Protein AF-A0A2D0PJ40-F1 (afdb_monomer_lite)

Foldseek 3Di:
DDDPPDPVVVVVVVVVVPDPPPPDPPPPPPPPPPDDDPPPPPPPPPVPPPCPPDDDPDDPDDPCVPDPVNVVVVVVVVVCVVVVVPPPPPPPVVVVVVVVVVVVVVVVVVVVDDDDPVRVVVVVVVVVVVVVVVVVVVVVVVVVPPDPVVVVVVVVVVVVVVVVVVVVVVVVVVPD

Organism: Ictalurus punctatus (NCBI:txid7998)

InterPro domains:
  IPR009533 FAM107 [PF06625] (52-158)
  IPR009533 FAM107 [PTHR16768] (28-167)

Sequence (176 aa):
MCLRVTSSLLKKSMLLYFVPQMVSPRNVERNDIAENSRSETVAQEQIMENHDHLIRPKKPSNPVLESPRHRVLHRELRVSHRWGLLPAEKCELQRVMEQRRLEQQREREQAQRPLSDLDQQLSRRRQRLLAYELEEQKRQEDRQNVPEFVRVKDNLRRVCVSENESRSFGLRLQSS

Radius of gyration: 45.71 Å; chains: 1; bounding box: 120×57×92 Å

Secondary structure (DSSP, 8-state):
------HHHHHHHHHHT-------------------SSSSSSSSTTSGGG-TTS-PPPPPP-HHHH-HHHHHHHHHHHHHHHTT-S-----HHHHHHHHHHHHHHHHHHHHHSPPPHHHHHHHHHHHHHHHHHHHHHHHHHHHHHS-HHHHHHHHHHHHHHHHHHHHHHHHHHS--

Structure (mmCIF, N/CA/C/O backbone):
data_AF-A0A2D0PJ40-F1
#
_entry.id   AF-A0A2D0PJ40-F1
#
loop_
_atom_site.group_PDB
_atom_site.id
_atom_site.type_symbol
_atom_site.label_atom_id
_atom_site.label_alt_id
_atom_site.label_comp_id
_atom_site.label_asym_id
_atom_site.label_entity_id
_atom_site.label_seq_id
_atom_site.pdbx_PDB_ins_code
_atom_site.Cartn_x
_atom_site.Cartn_y
_atom_site.Cartn_z
_atom_site.occupancy
_atom_site.B_iso_or_equiv
_atom_site.auth_seq_id
_atom_site.auth_comp_id
_atom_site.auth_asym_id
_atom_site.auth_atom_id
_atom_site.pdbx_PDB_model_num
ATOM 1 N N . MET A 1 1 ? -9.492 -26.745 27.883 1.00 40.66 1 MET A N 1
ATOM 2 C CA . MET A 1 1 ? -8.368 -27.084 26.984 1.00 40.66 1 MET A CA 1
ATOM 3 C C . MET A 1 1 ? -8.745 -26.633 25.578 1.00 40.66 1 MET A C 1
ATOM 5 O O . MET A 1 1 ? -9.398 -27.386 24.878 1.00 40.66 1 MET A O 1
ATOM 9 N N . CYS A 1 2 ? -8.430 -25.392 25.195 1.00 42.72 2 CYS A N 1
ATOM 10 C CA . CYS A 1 2 ? -8.711 -24.885 23.846 1.00 42.72 2 CYS A CA 1
ATOM 11 C C . CYS A 1 2 ? -7.449 -24.238 23.275 1.00 42.72 2 CYS A C 1
ATOM 13 O O . CYS A 1 2 ? -6.794 -23.420 23.922 1.00 42.72 2 CYS A O 1
ATOM 15 N N . LEU A 1 3 ? -7.100 -24.700 22.079 1.00 44.91 3 LEU A N 1
ATOM 16 C CA . LEU A 1 3 ? -5.839 -24.517 21.377 1.00 44.91 3 LEU A CA 1
ATOM 17 C C . LEU A 1 3 ? -5.603 -23.041 21.027 1.00 44.91 3 LEU A C 1
ATOM 19 O O . LEU A 1 3 ? -6.241 -22.486 20.136 1.00 44.91 3 LEU A O 1
ATOM 23 N N . ARG A 1 4 ? -4.632 -22.410 21.694 1.00 47.56 4 ARG A N 1
ATOM 24 C CA . ARG A 1 4 ? -4.021 -21.156 21.234 1.00 47.56 4 ARG A CA 1
ATOM 25 C C . ARG A 1 4 ? -3.089 -21.484 20.071 1.00 47.56 4 ARG A C 1
ATOM 27 O O . ARG A 1 4 ? -1.884 -21.623 20.257 1.00 47.56 4 ARG A O 1
ATOM 34 N N . VAL A 1 5 ? -3.655 -21.664 18.879 1.00 49.81 5 VAL A N 1
ATOM 35 C CA . VAL A 1 5 ? -2.859 -21.793 17.655 1.00 49.81 5 VAL A CA 1
ATOM 36 C C . VAL A 1 5 ? -2.168 -20.455 17.427 1.00 49.81 5 VAL A C 1
ATOM 38 O O . VAL A 1 5 ? -2.787 -19.403 17.273 1.00 49.81 5 VAL A O 1
ATOM 41 N N . THR A 1 6 ? -0.851 -20.497 17.524 1.00 51.59 6 THR A N 1
ATOM 42 C CA . THR A 1 6 ? 0.035 -19.349 17.517 1.00 51.59 6 THR A CA 1
ATOM 43 C C . THR A 1 6 ? -0.007 -18.672 16.147 1.00 51.59 6 THR A C 1
ATOM 45 O O . THR A 1 6 ? 0.488 -19.188 15.147 1.00 51.59 6 THR A O 1
ATOM 48 N N . SER A 1 7 ? -0.559 -17.456 16.098 1.00 53.34 7 SER A N 1
ATOM 49 C CA . SER A 1 7 ? -0.548 -16.584 14.910 1.00 53.34 7 SER A CA 1
ATOM 50 C C . SER A 1 7 ? 0.869 -16.260 14.402 1.00 53.34 7 SER A C 1
ATOM 52 O O . SER A 1 7 ? 1.041 -15.746 13.297 1.00 53.34 7 SER A O 1
ATOM 54 N N . SER A 1 8 ? 1.901 -16.592 15.183 1.00 52.75 8 SER A N 1
ATOM 55 C CA . SER A 1 8 ? 3.309 -16.499 14.804 1.00 52.75 8 SER A CA 1
ATOM 56 C C . SER A 1 8 ? 3.770 -17.603 13.842 1.00 52.75 8 SER A C 1
ATOM 58 O O . SER A 1 8 ? 4.712 -17.363 13.086 1.00 52.75 8 SER A O 1
ATOM 60 N N . LEU A 1 9 ? 3.114 -18.773 13.800 1.00 53.16 9 LEU A N 1
ATOM 61 C CA . LEU A 1 9 ? 3.473 -19.860 12.876 1.00 53.16 9 LEU A CA 1
ATOM 62 C C . LEU A 1 9 ? 3.028 -19.570 11.435 1.00 53.16 9 LEU A C 1
ATOM 64 O O . LEU A 1 9 ? 3.791 -19.822 10.505 1.00 53.16 9 LEU A O 1
ATOM 68 N N . LEU A 1 10 ? 1.858 -18.948 11.234 1.00 55.03 10 LEU A N 1
ATOM 69 C CA . LEU A 1 10 ? 1.402 -18.563 9.889 1.00 55.03 10 LEU A CA 1
ATOM 70 C C . LEU A 1 10 ? 2.250 -17.432 9.284 1.00 55.03 10 LEU A C 1
ATOM 72 O O . LEU A 1 10 ? 2.518 -17.433 8.085 1.00 55.03 10 LEU A O 1
ATOM 76 N N . LYS A 1 11 ? 2.738 -16.501 10.114 1.00 52.97 11 LYS A N 1
ATOM 77 C CA . LYS A 1 11 ? 3.624 -15.415 9.660 1.00 52.97 11 LYS A CA 1
ATOM 78 C C . LYS A 1 11 ? 5.026 -15.918 9.297 1.00 52.97 11 LYS A C 1
ATOM 80 O O . LYS A 1 11 ? 5.607 -15.432 8.332 1.00 52.97 11 LYS A O 1
ATOM 85 N N . LYS A 1 12 ? 5.547 -16.921 10.020 1.00 53.75 12 LYS A N 1
ATOM 86 C CA . LYS A 1 12 ? 6.802 -17.609 9.660 1.00 53.75 12 LYS A CA 1
ATOM 87 C C . LYS A 1 12 ? 6.656 -18.444 8.386 1.00 53.75 12 LYS A C 1
ATOM 89 O O . LYS A 1 12 ? 7.557 -18.419 7.562 1.00 53.75 12 LYS A O 1
ATOM 94 N N . SER A 1 13 ? 5.517 -19.117 8.203 1.00 49.12 13 SER A N 1
ATOM 95 C CA . SER A 1 13 ? 5.199 -19.867 6.980 1.00 49.12 13 SER A CA 1
ATOM 96 C C . SER A 1 13 ? 5.232 -18.961 5.745 1.00 49.12 13 SER A C 1
ATOM 98 O O . SER A 1 13 ? 5.926 -19.264 4.783 1.00 49.12 13 SER A O 1
ATOM 100 N N . MET A 1 14 ? 4.593 -17.787 5.796 1.00 52.34 14 MET A N 1
ATOM 101 C CA . MET A 1 14 ? 4.516 -16.898 4.632 1.00 52.34 14 MET A CA 1
ATOM 102 C C . MET A 1 14 ? 5.858 -16.237 4.252 1.00 52.34 14 MET A C 1
ATOM 104 O O . MET A 1 14 ? 6.106 -15.992 3.075 1.00 52.34 14 MET A O 1
ATOM 108 N N . LEU A 1 15 ? 6.751 -15.996 5.220 1.00 54.03 15 LEU A N 1
ATOM 109 C CA . LEU A 1 15 ? 8.105 -15.480 4.960 1.00 54.03 15 LEU A CA 1
ATOM 110 C C . LEU A 1 15 ? 9.042 -16.516 4.313 1.00 54.03 15 LEU A C 1
ATOM 112 O O . LEU A 1 15 ? 10.029 -16.126 3.696 1.00 54.03 15 LEU A O 1
ATOM 116 N N . LEU A 1 16 ? 8.742 -17.817 4.411 1.00 54.78 16 LEU A N 1
ATOM 117 C CA . LEU A 1 16 ? 9.553 -18.874 3.792 1.00 54.78 16 LEU A CA 1
ATOM 118 C C . LEU A 1 16 ? 9.238 -19.100 2.305 1.00 54.78 16 LEU A C 1
ATOM 120 O O . LEU A 1 16 ? 10.033 -19.732 1.615 1.00 54.78 16 LEU A O 1
ATOM 124 N N . TYR A 1 17 ? 8.135 -18.550 1.785 1.00 52.75 17 TYR A N 1
ATOM 125 C CA . TYR A 1 17 ? 7.777 -18.667 0.363 1.00 52.75 17 TYR A CA 1
ATOM 126 C C . TYR A 1 17 ? 8.282 -17.508 -0.505 1.00 52.75 17 TYR A C 1
ATOM 128 O O . TYR A 1 17 ? 8.084 -17.523 -1.717 1.00 52.75 17 TYR A O 1
ATOM 136 N N . PHE A 1 18 ? 8.958 -16.516 0.083 1.00 48.69 18 PHE A N 1
ATOM 137 C CA . PHE A 1 18 ? 9.500 -15.368 -0.645 1.00 48.69 18 PHE A CA 1
ATOM 138 C C . PHE A 1 18 ? 11.019 -15.267 -0.476 1.00 48.69 18 PHE A C 1
ATOM 140 O O . PHE A 1 18 ? 11.560 -14.258 -0.035 1.00 48.69 18 PHE A O 1
ATOM 147 N N . VAL A 1 19 ? 11.724 -16.339 -0.831 1.00 47.88 19 VAL A N 1
ATOM 148 C CA . VAL A 1 19 ? 13.153 -16.267 -1.147 1.00 47.88 19 VAL A CA 1
ATOM 149 C C . VAL A 1 19 ? 13.249 -16.232 -2.672 1.00 47.88 19 VAL A C 1
ATOM 151 O O . VAL A 1 19 ? 13.062 -17.270 -3.309 1.00 47.88 19 VAL A O 1
ATOM 154 N N . PRO A 1 20 ? 13.495 -15.066 -3.299 1.00 53.62 20 PRO A N 1
ATOM 155 C CA . PRO A 1 20 ? 13.794 -15.031 -4.716 1.00 53.62 20 PRO A CA 1
ATOM 156 C C . PRO A 1 20 ? 15.113 -15.770 -4.908 1.00 53.62 20 PRO A C 1
ATOM 158 O O . PRO A 1 20 ? 16.162 -15.336 -4.431 1.00 53.62 20 PRO A O 1
ATOM 161 N N . GLN A 1 21 ? 15.045 -16.909 -5.587 1.00 44.91 21 GLN A N 1
ATOM 162 C CA . GLN A 1 21 ? 16.207 -17.627 -6.072 1.00 44.91 21 GLN A CA 1
ATOM 163 C C . GLN A 1 21 ? 16.989 -16.654 -6.962 1.00 44.91 21 GLN A C 1
ATOM 165 O O . GLN A 1 21 ? 16.563 -16.315 -8.066 1.00 44.91 21 GLN A O 1
ATOM 170 N N . MET A 1 22 ? 18.089 -16.119 -6.429 1.00 43.16 22 MET A N 1
ATOM 171 C CA . MET A 1 22 ? 19.017 -15.272 -7.165 1.00 43.16 22 MET A CA 1
ATOM 172 C C . MET A 1 22 ? 19.634 -16.139 -8.257 1.00 43.16 22 MET A C 1
ATOM 174 O O . MET A 1 22 ? 20.603 -16.862 -8.030 1.00 43.16 22 MET A O 1
ATOM 178 N N . VAL A 1 23 ? 19.039 -16.100 -9.447 1.00 45.03 23 VAL A N 1
ATOM 179 C CA . VAL A 1 23 ? 19.710 -16.543 -10.661 1.00 45.03 23 VAL A CA 1
ATOM 180 C C . VAL A 1 23 ? 20.909 -15.620 -10.809 1.00 45.03 23 VAL A C 1
ATOM 182 O O . VAL A 1 23 ? 20.769 -14.437 -11.119 1.00 45.03 23 VAL A O 1
ATOM 185 N N . SER A 1 24 ? 22.075 -16.169 -10.473 1.00 37.53 24 SER A N 1
ATOM 186 C CA . SER A 1 24 ? 23.371 -15.522 -10.614 1.00 37.53 24 SER A CA 1
ATOM 187 C C . SER A 1 24 ? 23.449 -14.867 -11.996 1.00 37.53 24 SER A C 1
ATOM 189 O O . SER A 1 24 ? 23.158 -15.548 -12.990 1.00 37.53 24 SER A O 1
ATOM 191 N N . PRO A 1 25 ? 23.792 -13.571 -12.104 1.00 46.00 25 PRO A N 1
ATOM 192 C CA . PRO A 1 25 ? 24.033 -12.981 -13.403 1.00 46.00 25 PRO A CA 1
ATOM 193 C C . PRO A 1 25 ? 25.239 -13.714 -13.984 1.00 46.00 25 PRO A C 1
ATOM 195 O O . PRO A 1 25 ? 26.372 -13.514 -13.552 1.00 46.00 25 PRO A O 1
ATOM 198 N N . ARG A 1 26 ? 25.001 -14.604 -14.956 1.00 39.09 26 ARG A N 1
ATOM 199 C CA . ARG A 1 26 ? 26.067 -15.026 -15.861 1.00 39.09 26 ARG A CA 1
ATOM 200 C C . ARG A 1 26 ? 26.632 -13.733 -16.423 1.00 39.09 26 ARG A C 1
ATOM 202 O O . ARG A 1 26 ? 25.903 -12.989 -17.079 1.00 39.09 26 ARG A O 1
ATOM 209 N N . ASN A 1 27 ? 27.886 -13.448 -16.082 1.00 35.38 27 ASN A N 1
ATOM 210 C CA . ASN A 1 27 ? 28.653 -12.377 -16.686 1.00 35.38 27 ASN A CA 1
ATOM 211 C C . ASN A 1 27 ? 28.471 -12.504 -18.197 1.00 35.38 27 ASN A C 1
ATOM 213 O O . ASN A 1 27 ? 28.948 -13.457 -18.809 1.00 35.38 27 ASN A O 1
ATOM 217 N N . VAL A 1 28 ? 27.726 -11.577 -18.793 1.00 42.31 28 VAL A N 1
ATOM 218 C CA . VAL A 1 28 ? 27.827 -11.345 -20.225 1.00 42.31 28 VAL A CA 1
ATOM 219 C C . VAL A 1 28 ? 29.140 -10.596 -20.363 1.00 42.31 28 VAL A C 1
ATOM 221 O O . VAL A 1 28 ? 29.171 -9.365 -20.327 1.00 42.31 28 VAL A O 1
ATOM 224 N N . GLU A 1 29 ? 30.239 -11.353 -20.397 1.00 33.56 29 GLU A N 1
ATOM 225 C CA . GLU A 1 29 ? 31.505 -10.844 -20.899 1.00 33.56 29 GLU A CA 1
ATOM 226 C C . GLU A 1 29 ? 31.197 -10.205 -22.247 1.00 33.56 29 GLU A C 1
ATOM 228 O O . GLU A 1 29 ? 30.747 -10.846 -23.202 1.00 33.56 29 GLU A O 1
ATOM 233 N N . ARG A 1 30 ? 31.353 -8.882 -22.284 1.00 45.06 30 ARG A N 1
ATOM 234 C CA . ARG A 1 30 ? 31.405 -8.141 -23.529 1.00 45.06 30 ARG A CA 1
ATOM 235 C C . ARG A 1 30 ? 32.660 -8.624 -24.232 1.00 45.06 30 ARG A C 1
ATOM 237 O O . ARG A 1 30 ? 33.751 -8.133 -23.971 1.00 45.06 30 ARG A O 1
ATOM 244 N N . ASN A 1 31 ? 32.486 -9.605 -25.102 1.00 36.72 31 ASN A N 1
ATOM 245 C CA . ASN A 1 31 ? 33.511 -10.018 -26.037 1.00 36.72 31 ASN A CA 1
ATOM 246 C C . ASN A 1 31 ? 33.638 -8.931 -27.107 1.00 36.72 31 ASN A C 1
ATOM 248 O O . ASN A 1 31 ? 33.114 -9.045 -28.215 1.00 36.72 31 ASN A O 1
ATOM 252 N N . ASP A 1 32 ? 34.338 -7.855 -26.757 1.00 41.78 32 ASP A N 1
ATOM 253 C CA . ASP A 1 32 ? 35.051 -7.043 -27.730 1.00 41.78 32 ASP A CA 1
ATOM 254 C C . ASP A 1 32 ? 36.253 -7.872 -28.203 1.00 41.78 32 ASP A C 1
ATOM 256 O O . ASP A 1 32 ? 37.387 -7.664 -27.783 1.00 41.78 32 ASP A O 1
ATOM 260 N N . ILE A 1 33 ? 36.002 -8.856 -29.076 1.00 44.06 33 ILE A N 1
ATOM 261 C CA . ILE A 1 33 ? 37.071 -9.498 -29.849 1.00 44.06 33 ILE A CA 1
ATOM 262 C C . ILE A 1 33 ? 37.435 -8.510 -30.956 1.00 44.06 33 ILE A C 1
ATOM 264 O O . ILE A 1 33 ? 36.978 -8.587 -32.098 1.00 44.06 33 ILE A O 1
ATOM 268 N N . ALA A 1 34 ? 38.214 -7.511 -30.558 1.00 44.72 34 ALA A N 1
ATOM 269 C CA . ALA A 1 34 ? 39.137 -6.848 -31.446 1.00 44.72 34 ALA A CA 1
ATOM 270 C C . ALA A 1 34 ? 40.239 -7.857 -31.800 1.00 44.72 34 ALA A C 1
ATOM 272 O O . ALA A 1 34 ? 40.861 -8.452 -30.929 1.00 44.72 34 ALA A O 1
ATOM 273 N N . GLU A 1 35 ? 40.416 -8.055 -33.102 1.00 50.47 35 GLU A N 1
ATOM 274 C CA . GLU A 1 35 ? 41.723 -8.216 -33.735 1.00 50.47 35 GLU A CA 1
ATOM 275 C C . GLU A 1 35 ? 42.723 -9.159 -33.043 1.00 50.47 35 GLU A C 1
ATOM 277 O O . GLU A 1 35 ? 43.661 -8.728 -32.385 1.00 50.47 35 GLU A O 1
ATOM 282 N N . ASN A 1 36 ? 42.612 -10.461 -33.311 1.00 43.06 36 ASN A N 1
ATOM 283 C CA . ASN A 1 36 ? 43.778 -11.341 -33.251 1.00 43.06 36 ASN A CA 1
ATOM 284 C C . ASN A 1 36 ? 43.747 -12.337 -34.414 1.00 43.06 36 ASN A C 1
ATOM 286 O O . ASN A 1 36 ? 43.255 -13.455 -34.308 1.00 43.06 36 ASN A O 1
ATOM 290 N N . SER A 1 37 ? 44.216 -11.904 -35.582 1.00 43.50 37 SER A N 1
ATOM 291 C CA . SER A 1 37 ? 44.517 -12.817 -36.700 1.00 43.50 37 SER A CA 1
ATOM 292 C C . SER A 1 37 ? 45.790 -12.424 -37.449 1.00 43.50 37 SER A C 1
ATOM 294 O O . SER A 1 37 ? 46.003 -12.861 -38.573 1.00 43.50 37 SER A O 1
ATOM 296 N N . ARG A 1 38 ? 46.648 -11.592 -36.841 1.00 46.81 38 ARG A N 1
ATOM 297 C CA . ARG A 1 38 ? 47.927 -11.178 -37.439 1.00 46.81 38 ARG A CA 1
ATOM 298 C C . ARG A 1 38 ? 49.165 -11.509 -36.605 1.00 46.81 38 ARG A C 1
ATOM 300 O O . ARG A 1 38 ? 50.263 -11.248 -37.074 1.00 46.81 38 ARG A O 1
ATOM 307 N N . SER A 1 39 ? 48.998 -12.122 -35.432 1.00 41.91 39 SER A N 1
ATOM 308 C CA . SER A 1 39 ? 50.118 -12.456 -34.536 1.00 41.91 39 SER A CA 1
ATOM 309 C C . SER A 1 39 ? 50.403 -13.961 -34.426 1.00 41.91 39 SER A C 1
ATOM 311 O O . SER A 1 39 ? 51.406 -14.343 -33.838 1.00 41.91 39 SER A O 1
ATOM 313 N N . GLU A 1 40 ? 49.578 -14.832 -35.019 1.00 40.19 40 GLU A N 1
ATOM 314 C CA . GLU A 1 40 ? 49.788 -16.296 -35.003 1.00 40.19 40 GLU A CA 1
ATOM 315 C C . GLU A 1 40 ? 50.639 -16.824 -36.172 1.00 40.19 40 GLU A C 1
ATOM 317 O O . GLU A 1 40 ? 50.904 -18.020 -36.247 1.00 40.19 40 GLU A O 1
ATOM 322 N N . THR A 1 41 ? 51.104 -15.964 -37.083 1.00 45.72 41 THR A N 1
ATOM 323 C CA . THR A 1 41 ? 51.860 -16.405 -38.269 1.00 45.72 41 THR A CA 1
ATOM 324 C C . THR A 1 41 ? 53.346 -16.647 -38.013 1.00 45.72 41 THR A C 1
ATOM 326 O O . THR A 1 41 ? 54.004 -17.197 -38.881 1.00 45.72 41 THR A O 1
ATOM 329 N N . VAL A 1 42 ? 53.891 -16.276 -36.848 1.00 44.09 42 VAL A N 1
ATOM 330 C CA . VAL A 1 42 ? 55.343 -16.399 -36.579 1.00 44.09 42 VAL A CA 1
ATOM 331 C C . VAL A 1 42 ? 55.694 -17.666 -35.784 1.00 44.09 42 VAL A C 1
ATOM 333 O O . VAL A 1 42 ? 56.813 -18.155 -35.858 1.00 44.09 42 VAL A O 1
ATOM 336 N N . ALA A 1 43 ? 54.741 -18.258 -35.057 1.00 42.31 43 ALA A N 1
ATOM 337 C CA . ALA A 1 43 ? 55.000 -19.441 -34.223 1.00 42.31 43 ALA A CA 1
ATOM 338 C C . ALA A 1 43 ? 54.695 -20.786 -34.916 1.00 42.31 43 ALA A C 1
ATOM 340 O O . ALA A 1 43 ? 54.958 -21.843 -34.349 1.00 42.31 43 ALA A O 1
ATOM 341 N N . GLN A 1 44 ? 54.135 -20.769 -36.130 1.00 43.94 44 GLN A N 1
ATOM 342 C CA . GLN A 1 44 ? 53.726 -21.980 -36.859 1.00 43.94 44 GLN A CA 1
ATOM 343 C C . GLN A 1 44 ? 54.747 -22.469 -37.899 1.00 43.94 44 GLN A C 1
ATOM 345 O O . GLN A 1 44 ? 54.525 -23.509 -38.517 1.00 43.94 44 GLN A O 1
ATOM 350 N N . GLU A 1 45 ? 55.873 -21.777 -38.083 1.00 48.78 45 GLU A N 1
ATOM 351 C CA . GLU A 1 45 ? 56.844 -22.128 -39.132 1.00 48.78 45 GLU A CA 1
ATOM 352 C C . GLU A 1 45 ? 57.768 -23.304 -38.762 1.00 48.78 45 GLU A C 1
ATOM 354 O O . GLU A 1 45 ? 58.371 -23.899 -39.646 1.00 48.78 45 GLU A O 1
ATOM 359 N N . GLN A 1 46 ? 57.825 -23.734 -37.495 1.00 46.75 46 GLN A N 1
ATOM 360 C CA . GLN A 1 46 ? 58.724 -24.822 -37.066 1.00 46.75 46 GLN A CA 1
ATOM 361 C C . GLN A 1 46 ? 58.088 -26.227 -37.029 1.00 46.75 46 GLN A C 1
ATOM 363 O O . GLN A 1 46 ? 58.760 -27.191 -36.680 1.00 46.75 46 GLN A O 1
ATOM 368 N N . ILE A 1 47 ? 56.812 -26.382 -37.409 1.00 50.81 47 ILE A N 1
ATOM 369 C CA . ILE A 1 47 ? 56.114 -27.694 -37.453 1.00 50.81 47 ILE A CA 1
ATOM 370 C C . ILE A 1 47 ? 55.732 -28.079 -38.901 1.00 50.81 47 ILE A C 1
ATOM 372 O O . ILE A 1 47 ? 55.040 -29.064 -39.148 1.00 50.81 47 ILE A O 1
ATOM 376 N N . MET A 1 48 ? 56.176 -27.315 -39.904 1.00 49.69 48 MET A N 1
ATOM 377 C CA . MET A 1 48 ? 55.702 -27.472 -41.283 1.00 49.69 48 MET A CA 1
ATOM 378 C C . MET A 1 48 ? 56.513 -28.408 -42.188 1.00 49.69 48 MET A C 1
ATOM 380 O O . MET A 1 48 ? 56.034 -28.692 -43.278 1.00 49.69 48 MET A O 1
ATOM 384 N N . GLU A 1 49 ? 57.650 -28.964 -41.762 1.00 53.34 49 GLU A N 1
ATOM 385 C CA . GLU A 1 49 ? 58.443 -29.861 -42.631 1.00 53.34 49 GLU A CA 1
ATOM 386 C C . GLU A 1 49 ? 57.948 -31.324 -42.672 1.00 53.34 49 GLU A C 1
ATOM 388 O O . GLU A 1 49 ? 58.485 -32.134 -43.417 1.00 53.34 49 GLU A O 1
ATOM 393 N N . ASN A 1 50 ? 56.901 -31.693 -41.919 1.00 53.53 50 ASN A N 1
ATOM 394 C CA . ASN A 1 50 ? 56.359 -33.067 -41.892 1.00 53.53 50 ASN A CA 1
ATOM 395 C C . ASN A 1 50 ? 54.843 -33.151 -42.167 1.00 53.53 50 ASN A C 1
ATOM 397 O O . ASN A 1 50 ? 54.152 -34.040 -41.668 1.00 53.53 50 ASN A O 1
ATOM 401 N N . HIS A 1 51 ? 54.290 -32.230 -42.962 1.00 58.25 51 HIS A N 1
ATOM 402 C CA . HIS A 1 51 ? 52.860 -32.232 -43.314 1.00 58.25 51 HIS A CA 1
ATOM 403 C C . HIS A 1 51 ? 52.576 -31.982 -44.808 1.00 58.25 51 HIS A C 1
ATOM 405 O O . HIS A 1 51 ? 51.481 -31.545 -45.164 1.00 58.25 51 HIS A O 1
ATOM 411 N N . ASP A 1 52 ? 53.508 -32.330 -45.698 1.00 60.88 52 ASP A N 1
ATOM 412 C CA . ASP A 1 52 ? 53.375 -32.103 -47.149 1.00 60.88 52 ASP A CA 1
ATOM 413 C C . ASP A 1 52 ? 52.427 -33.076 -47.882 1.00 60.88 52 ASP A C 1
ATOM 415 O O . ASP A 1 52 ? 52.194 -32.943 -49.084 1.00 60.88 52 ASP A O 1
ATOM 419 N N . HIS A 1 53 ? 51.806 -34.028 -47.175 1.00 66.44 53 HIS A N 1
ATOM 420 C CA . HIS A 1 53 ? 50.864 -34.999 -47.761 1.00 66.44 53 HIS A CA 1
ATOM 421 C C . HIS A 1 53 ? 49.456 -34.989 -47.141 1.00 66.44 53 HIS A C 1
ATOM 423 O O . HIS A 1 53 ? 48.618 -35.813 -47.503 1.00 66.44 53 HIS A O 1
ATOM 429 N N . LEU A 1 54 ? 49.155 -34.065 -46.222 1.00 76.06 54 LEU A N 1
ATOM 430 C CA . LEU A 1 54 ? 47.840 -33.986 -45.578 1.00 76.06 54 LEU A CA 1
ATOM 431 C C . LEU A 1 54 ? 47.012 -32.846 -46.175 1.00 76.06 54 LEU A C 1
ATOM 433 O O . LEU A 1 54 ? 47.381 -31.673 -46.093 1.00 76.06 54 LEU A O 1
ATOM 437 N N . ILE A 1 55 ? 45.852 -33.187 -46.747 1.00 79.19 55 ILE A N 1
ATOM 438 C CA . ILE A 1 55 ? 44.858 -32.203 -47.190 1.00 79.19 55 ILE A CA 1
ATOM 439 C C . ILE A 1 55 ? 44.349 -31.467 -45.947 1.00 79.19 55 ILE A C 1
ATOM 441 O O . ILE A 1 55 ? 43.500 -31.967 -45.210 1.00 79.19 55 ILE A O 1
ATOM 445 N N . ARG A 1 56 ? 44.873 -30.262 -45.701 1.00 78.31 56 ARG A N 1
ATOM 446 C CA . ARG A 1 56 ? 44.355 -29.384 -44.650 1.00 78.31 56 ARG A CA 1
ATOM 447 C C . ARG A 1 56 ? 42.953 -28.915 -45.052 1.00 78.31 56 ARG A C 1
ATOM 449 O O . ARG A 1 56 ? 42.810 -28.331 -46.131 1.00 78.31 56 ARG A O 1
ATOM 456 N N . PRO A 1 57 ? 41.917 -29.132 -44.220 1.00 80.31 57 PRO A N 1
ATOM 457 C CA . PRO A 1 57 ? 40.591 -28.614 -44.513 1.00 80.31 57 PRO A CA 1
ATOM 458 C C . PRO A 1 57 ? 40.663 -27.084 -44.583 1.00 80.31 57 PRO A C 1
ATOM 460 O O . PRO A 1 57 ? 40.998 -26.411 -43.607 1.00 80.31 57 PRO A O 1
ATOM 463 N N . LYS A 1 58 ? 40.381 -26.527 -45.765 1.00 77.38 58 LYS A N 1
ATOM 464 C CA . LYS A 1 58 ? 40.296 -25.077 -45.959 1.00 77.38 58 LYS A CA 1
ATOM 465 C C . LYS A 1 58 ? 39.055 -24.579 -45.231 1.00 77.38 58 LYS A C 1
ATOM 467 O O . LYS A 1 58 ? 37.959 -25.087 -45.463 1.00 77.38 58 LYS A O 1
ATOM 472 N N . 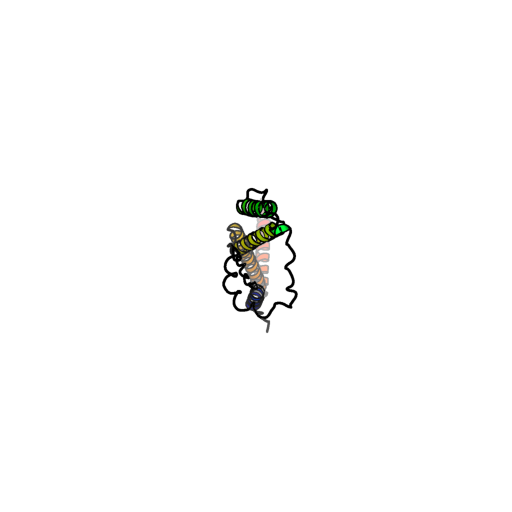LYS A 1 59 ? 39.224 -23.584 -44.356 1.00 79.88 59 LYS A N 1
ATOM 473 C CA . LYS A 1 59 ? 38.088 -22.904 -43.726 1.00 79.88 59 LYS A CA 1
ATOM 474 C C . LYS A 1 59 ? 37.223 -22.323 -44.854 1.00 79.88 59 LYS A C 1
ATOM 476 O O . LYS A 1 59 ? 37.768 -21.587 -45.680 1.00 79.88 59 LYS A O 1
ATOM 481 N N . PRO A 1 60 ? 35.931 -22.683 -44.948 1.00 77.94 60 PRO A N 1
ATOM 482 C CA . PRO A 1 60 ? 35.072 -22.130 -45.979 1.00 77.94 60 PRO A CA 1
ATOM 483 C C . PRO A 1 60 ? 35.014 -20.613 -45.812 1.00 77.94 60 PRO A C 1
ATOM 485 O O . PRO A 1 60 ? 34.930 -20.09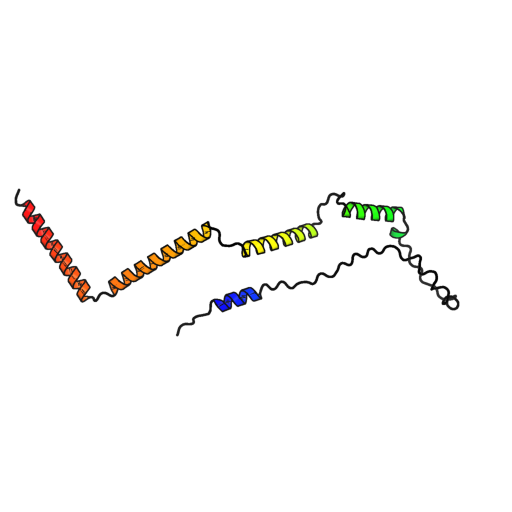5 -44.697 1.00 77.94 60 PRO A O 1
ATOM 488 N N . SER A 1 61 ? 35.104 -19.917 -46.940 1.00 80.06 61 SER A N 1
ATOM 489 C CA . SER A 1 61 ? 35.062 -18.462 -46.994 1.00 80.06 61 SER A CA 1
ATOM 490 C C . SER A 1 61 ? 33.724 -17.975 -46.434 1.00 80.06 61 SER A C 1
ATOM 492 O O . SER A 1 61 ? 32.666 -18.440 -46.860 1.00 80.06 61 SER A O 1
ATOM 494 N N . ASN A 1 62 ? 33.765 -17.093 -45.432 1.00 81.25 62 ASN A N 1
ATOM 495 C CA . ASN A 1 62 ? 32.558 -16.572 -44.802 1.00 81.25 62 ASN A CA 1
ATOM 496 C C . ASN A 1 62 ? 32.106 -15.313 -45.559 1.00 81.25 62 ASN A C 1
ATOM 498 O O . ASN A 1 62 ? 32.684 -14.248 -45.337 1.00 81.25 62 ASN A O 1
ATOM 502 N N . PRO A 1 63 ? 31.053 -15.373 -46.390 1.00 79.75 63 PRO A N 1
ATOM 503 C CA . PRO A 1 63 ? 30.661 -14.259 -47.259 1.00 79.75 63 PRO A CA 1
ATOM 504 C C . PRO A 1 63 ? 30.352 -12.956 -46.495 1.00 79.75 63 PRO A C 1
ATOM 506 O O . PRO A 1 63 ? 30.497 -11.862 -47.041 1.00 79.75 63 PRO A O 1
ATOM 509 N N . VAL A 1 64 ? 29.980 -13.060 -45.214 1.00 75.44 64 VAL A N 1
ATOM 510 C CA . VAL A 1 64 ? 29.713 -11.939 -44.294 1.00 75.44 64 VAL A CA 1
ATOM 511 C C . VAL A 1 64 ? 31.004 -11.224 -43.872 1.00 75.44 64 VAL A C 1
ATOM 513 O O . VAL A 1 64 ? 31.007 -10.007 -43.690 1.00 75.44 64 VAL A O 1
ATOM 516 N N . LEU A 1 65 ? 32.107 -11.961 -43.715 1.00 78.88 65 LEU A N 1
ATOM 517 C CA . LEU A 1 65 ? 33.407 -11.419 -43.297 1.00 78.88 65 LEU A CA 1
ATOM 518 C C . LEU A 1 65 ? 34.283 -10.995 -44.482 1.00 78.88 65 LEU A C 1
ATOM 520 O O . LEU A 1 65 ? 35.118 -10.106 -44.334 1.00 78.88 65 LEU A O 1
ATOM 524 N N . GLU A 1 66 ? 34.074 -11.598 -45.648 1.00 78.44 66 GLU A N 1
ATOM 525 C CA . GLU A 1 66 ? 34.839 -11.317 -46.867 1.00 78.44 66 GLU A CA 1
ATOM 526 C C . GLU A 1 66 ? 34.403 -10.018 -47.537 1.00 78.44 66 GLU A C 1
ATOM 528 O O . GLU A 1 66 ? 35.223 -9.320 -48.122 1.00 78.44 66 GLU A O 1
ATOM 533 N N . SER A 1 67 ? 33.119 -9.658 -47.432 1.00 87.25 67 SER A N 1
ATOM 534 C CA . SER A 1 67 ? 32.604 -8.405 -47.980 1.00 87.25 67 SER A CA 1
ATOM 535 C C . SER A 1 67 ? 32.946 -7.224 -47.057 1.00 87.25 67 SER A C 1
ATOM 537 O O . SER A 1 67 ? 32.351 -7.095 -45.978 1.00 87.25 67 SER A O 1
ATOM 539 N N . PRO A 1 68 ? 33.832 -6.288 -47.460 1.00 87.06 68 PRO A N 1
ATOM 540 C CA . PRO A 1 68 ? 34.190 -5.142 -46.620 1.00 87.06 68 PRO A CA 1
ATOM 541 C C . PRO A 1 68 ? 32.984 -4.238 -46.351 1.00 87.06 68 PRO A C 1
ATOM 543 O O . PRO A 1 68 ? 32.805 -3.738 -45.242 1.00 87.06 68 PRO A O 1
ATOM 546 N N . ARG A 1 69 ? 32.102 -4.095 -47.348 1.00 89.62 69 ARG A N 1
ATOM 547 C CA . ARG A 1 69 ? 30.860 -3.320 -47.244 1.00 89.62 69 ARG A CA 1
ATOM 548 C C . ARG A 1 69 ? 29.926 -3.882 -46.172 1.00 89.62 69 ARG A C 1
ATOM 550 O O . ARG A 1 69 ? 29.317 -3.111 -45.437 1.00 89.62 69 ARG A O 1
ATOM 557 N N . HIS A 1 70 ? 29.840 -5.208 -46.052 1.00 91.00 70 HIS A N 1
ATOM 558 C CA . HIS A 1 70 ? 29.008 -5.849 -45.036 1.00 91.00 70 HIS A CA 1
ATOM 559 C C . HIS A 1 70 ? 29.548 -5.599 -43.621 1.00 91.00 70 HIS A C 1
ATOM 561 O O . HIS A 1 70 ? 28.789 -5.266 -42.711 1.00 91.00 70 HIS A O 1
ATOM 567 N N . ARG A 1 71 ? 30.871 -5.681 -43.444 1.00 91.12 71 ARG A N 1
ATOM 568 C CA . ARG A 1 71 ? 31.527 -5.388 -42.160 1.00 91.12 71 ARG A CA 1
ATOM 569 C C . ARG A 1 71 ? 31.330 -3.939 -41.721 1.00 91.12 71 ARG A C 1
ATOM 571 O O . ARG A 1 71 ? 31.053 -3.696 -40.547 1.00 91.12 71 ARG A O 1
ATOM 578 N N . VAL A 1 72 ? 31.463 -2.995 -42.653 1.00 91.56 72 VAL A N 1
ATOM 579 C CA . VAL A 1 72 ? 31.248 -1.563 -42.394 1.00 91.56 72 VAL A CA 1
ATOM 580 C C . VAL A 1 72 ? 29.805 -1.312 -41.965 1.00 91.56 72 VAL A C 1
ATOM 582 O O . VAL A 1 72 ? 29.588 -0.761 -40.890 1.00 91.56 72 VAL A O 1
ATOM 585 N N . LEU A 1 73 ? 28.830 -1.834 -42.715 1.00 90.81 73 LEU A N 1
ATOM 586 C CA . LEU A 1 73 ? 27.415 -1.712 -42.363 1.00 90.81 73 LEU A CA 1
ATOM 587 C C . LEU A 1 73 ? 27.102 -2.330 -40.990 1.00 90.81 73 LEU A C 1
ATOM 589 O O . LEU A 1 73 ? 26.397 -1.731 -40.183 1.00 90.81 73 LEU A O 1
ATOM 593 N N . HIS A 1 74 ? 27.644 -3.514 -40.686 1.00 90.56 74 HIS A N 1
ATOM 594 C CA . HIS A 1 74 ? 27.449 -4.154 -39.382 1.00 90.56 74 HIS A CA 1
ATOM 595 C C . HIS A 1 74 ? 28.000 -3.294 -38.235 1.00 90.56 74 HIS A C 1
ATOM 597 O O . HIS A 1 74 ? 27.362 -3.158 -37.187 1.00 90.56 74 HIS A O 1
ATOM 603 N N . ARG A 1 75 ? 29.174 -2.682 -38.437 1.00 92.69 75 ARG A N 1
ATOM 604 C CA . ARG A 1 75 ? 29.769 -1.750 -37.475 1.00 92.69 75 ARG A CA 1
ATOM 605 C C . ARG A 1 75 ? 28.880 -0.522 -37.284 1.00 92.69 75 ARG A C 1
ATOM 607 O O . ARG A 1 75 ? 28.612 -0.162 -36.142 1.00 92.69 75 ARG A O 1
ATOM 614 N N . GLU A 1 76 ? 28.402 0.078 -38.368 1.00 91.06 76 GLU A N 1
ATOM 615 C CA . GLU A 1 76 ? 27.506 1.239 -38.340 1.00 91.06 76 GLU A CA 1
ATOM 616 C C . GLU A 1 76 ? 26.194 0.930 -37.614 1.00 91.06 76 GLU A C 1
ATOM 618 O O . GLU A 1 76 ? 25.812 1.676 -36.720 1.00 91.06 76 GLU A O 1
ATOM 623 N N . LEU A 1 77 ? 25.546 -0.204 -37.895 1.00 89.62 77 LEU A N 1
ATOM 624 C CA . LEU A 1 77 ? 24.304 -0.604 -37.221 1.00 89.62 77 LEU A CA 1
ATOM 625 C C . LEU A 1 77 ? 24.500 -0.829 -35.717 1.00 89.62 77 LEU A C 1
ATOM 627 O O . LEU A 1 77 ? 23.691 -0.364 -34.912 1.00 89.62 77 LEU A O 1
ATOM 631 N N . ARG A 1 78 ? 25.594 -1.494 -35.317 1.00 87.25 78 ARG A N 1
ATOM 632 C CA . ARG A 1 78 ? 25.941 -1.673 -33.895 1.00 87.25 78 ARG A CA 1
ATOM 633 C C . ARG A 1 78 ? 26.172 -0.339 -33.193 1.00 87.25 78 ARG A C 1
ATOM 635 O O . ARG A 1 78 ? 25.741 -0.164 -32.055 1.00 87.25 78 ARG A O 1
ATOM 642 N N . VAL A 1 79 ? 26.858 0.583 -33.864 1.00 89.06 79 VAL A N 1
ATOM 643 C CA . VAL A 1 79 ? 27.106 1.943 -33.382 1.00 89.06 79 VAL A CA 1
ATOM 644 C C . VAL A 1 79 ? 25.765 2.667 -33.244 1.00 89.06 79 VAL A C 1
ATOM 646 O O . VAL A 1 79 ? 25.398 3.018 -32.128 1.00 89.06 79 VAL A O 1
ATOM 649 N N . SER A 1 80 ? 24.971 2.791 -34.303 1.00 87.25 80 SER A N 1
ATOM 650 C CA . SER A 1 80 ? 23.671 3.475 -34.280 1.00 87.25 80 SER A CA 1
ATOM 651 C C . SER A 1 80 ? 22.710 2.931 -33.219 1.00 87.25 80 SER A C 1
ATOM 653 O O . SER A 1 80 ? 22.032 3.717 -32.562 1.00 87.25 80 SER A O 1
ATOM 655 N N . HIS A 1 81 ? 22.690 1.614 -32.984 1.00 84.00 81 HIS A N 1
ATOM 656 C CA . HIS A 1 81 ? 21.909 1.009 -31.901 1.00 84.00 81 HIS A CA 1
ATOM 657 C C . HIS A 1 81 ? 22.437 1.395 -30.509 1.00 84.00 81 HIS A C 1
ATOM 659 O O . HIS A 1 81 ? 21.659 1.778 -29.639 1.00 84.00 81 HIS A O 1
ATOM 665 N N . ARG A 1 82 ? 23.761 1.359 -30.300 1.00 82.44 82 ARG A N 1
ATOM 666 C CA . ARG A 1 82 ? 24.396 1.789 -29.042 1.00 82.44 82 ARG A CA 1
ATOM 667 C C . ARG A 1 82 ? 24.153 3.272 -28.743 1.00 82.44 82 ARG A C 1
ATOM 669 O O . ARG A 1 82 ? 23.994 3.625 -27.579 1.00 82.44 82 ARG A O 1
ATOM 676 N N . TRP A 1 83 ? 24.144 4.120 -29.770 1.00 86.19 83 TRP A N 1
ATOM 677 C CA . TRP A 1 83 ? 23.909 5.563 -29.643 1.00 86.19 83 TRP A CA 1
ATOM 678 C C . TRP A 1 83 ? 22.422 5.944 -29.685 1.00 86.19 83 TRP A C 1
ATOM 680 O O . TRP A 1 83 ? 22.107 7.125 -29.591 1.00 86.19 83 TRP A O 1
ATOM 690 N N . GLY A 1 84 ? 21.507 4.974 -29.815 1.00 78.06 84 GLY A N 1
ATOM 691 C CA . GLY A 1 84 ? 20.063 5.228 -29.820 1.00 78.06 84 GLY A CA 1
ATOM 692 C C . GLY A 1 84 ? 19.562 6.030 -31.027 1.00 78.06 84 GLY A C 1
ATOM 693 O O . GLY A 1 84 ? 18.521 6.668 -30.936 1.00 78.06 84 GLY A O 1
ATOM 694 N N . LEU A 1 85 ? 20.298 6.015 -32.145 1.00 77.62 85 LEU A N 1
ATOM 695 C CA . LEU A 1 85 ? 19.956 6.737 -33.381 1.00 77.62 85 LEU A CA 1
ATOM 696 C C . LEU A 1 85 ? 18.893 6.014 -34.224 1.00 77.62 85 LEU A C 1
ATOM 698 O O . LEU A 1 85 ? 18.309 6.607 -35.126 1.00 77.62 85 LEU A O 1
ATOM 702 N N . LEU A 1 86 ? 18.659 4.728 -33.956 1.00 73.81 86 LEU A N 1
ATOM 703 C CA . LEU A 1 86 ? 17.575 3.957 -34.565 1.00 73.81 86 LEU A CA 1
ATOM 704 C C . LEU A 1 86 ? 16.299 4.116 -33.728 1.00 73.81 86 LEU A C 1
ATOM 706 O O . LEU A 1 86 ? 16.427 4.231 -32.507 1.00 73.81 86 LEU A O 1
ATOM 710 N N . PRO A 1 87 ? 15.094 4.076 -34.337 1.00 65.88 87 PRO A N 1
ATOM 711 C CA . PRO A 1 87 ? 13.831 4.046 -33.605 1.00 65.88 87 PRO A CA 1
ATOM 712 C C . PRO A 1 87 ? 13.885 2.956 -32.534 1.00 65.88 87 PRO A C 1
ATOM 714 O O . PRO A 1 87 ? 13.846 1.761 -32.823 1.00 65.88 87 PRO A O 1
ATOM 717 N N . ALA A 1 88 ? 14.077 3.384 -31.290 1.00 62.59 88 ALA A N 1
ATOM 718 C CA . ALA A 1 88 ? 14.310 2.520 -30.147 1.00 62.59 88 ALA A CA 1
ATOM 719 C C . ALA A 1 88 ? 12.971 2.013 -29.611 1.00 62.59 88 ALA A C 1
ATOM 721 O O . ALA A 1 88 ? 12.670 2.150 -28.424 1.00 62.59 88 ALA A O 1
ATOM 722 N N . GLU A 1 89 ? 12.147 1.433 -30.484 1.00 66.50 89 GLU A N 1
ATOM 723 C CA . GLU A 1 89 ? 11.118 0.525 -30.010 1.00 66.50 89 GLU A CA 1
ATOM 724 C C . GLU A 1 89 ? 11.870 -0.627 -29.352 1.00 66.50 89 GLU A C 1
ATOM 726 O O . GLU A 1 89 ? 12.446 -1.498 -30.006 1.00 66.50 89 GLU A O 1
ATOM 731 N N . LYS A 1 90 ? 11.987 -0.546 -28.022 1.00 68.06 90 LYS A N 1
ATOM 732 C CA . LYS A 1 90 ? 12.597 -1.599 -27.220 1.00 68.06 90 LYS A CA 1
ATOM 733 C C . LYS A 1 90 ? 11.925 -2.890 -27.636 1.00 68.06 90 LYS A C 1
ATOM 735 O O . LYS A 1 90 ? 10.693 -2.950 -27.668 1.00 68.06 90 LYS A O 1
ATOM 740 N N . CYS A 1 91 ? 12.732 -3.900 -27.956 1.00 77.62 91 CYS A N 1
ATOM 741 C CA . CYS A 1 91 ? 12.179 -5.191 -28.313 1.00 77.62 91 CYS A CA 1
ATOM 742 C C . CYS A 1 91 ? 11.212 -5.630 -27.207 1.00 77.62 91 CYS A C 1
ATOM 744 O O . CYS A 1 91 ? 11.428 -5.337 -26.026 1.00 77.62 91 CYS A O 1
ATOM 746 N N . GLU A 1 92 ? 10.139 -6.307 -27.598 1.00 82.06 92 GLU A N 1
ATOM 747 C CA . GLU A 1 92 ? 9.066 -6.756 -26.705 1.00 82.06 92 GLU A CA 1
ATOM 748 C C . GLU A 1 92 ? 9.608 -7.316 -25.379 1.00 82.06 92 GLU A C 1
ATOM 750 O O . GLU A 1 92 ? 9.187 -6.910 -24.296 1.00 82.06 92 GLU A O 1
ATOM 755 N N . LEU A 1 93 ? 10.640 -8.164 -25.459 1.00 86.19 93 LEU A N 1
ATOM 756 C CA . LEU A 1 93 ? 11.303 -8.758 -24.301 1.00 86.19 93 LEU A CA 1
ATOM 757 C C . LEU A 1 93 ? 11.944 -7.721 -23.367 1.00 86.19 93 LEU A C 1
ATOM 759 O O . LEU A 1 93 ? 11.783 -7.815 -22.153 1.00 86.19 93 LEU A O 1
ATOM 763 N N . GLN A 1 94 ? 12.670 -6.737 -23.901 1.00 84.38 94 GLN A N 1
ATOM 764 C CA . GLN A 1 94 ? 13.294 -5.697 -23.085 1.00 84.38 94 GLN A CA 1
ATOM 765 C C . GLN A 1 94 ? 12.233 -4.832 -22.398 1.00 84.38 94 GLN A C 1
ATOM 767 O O . GLN A 1 94 ? 12.369 -4.533 -21.212 1.00 84.38 94 GLN A O 1
ATOM 772 N N . ARG A 1 95 ? 11.150 -4.493 -23.107 1.00 87.75 95 ARG A N 1
ATOM 773 C CA . ARG A 1 95 ? 10.026 -3.742 -22.537 1.00 87.75 95 ARG A CA 1
ATOM 774 C C . ARG A 1 95 ? 9.362 -4.512 -21.394 1.00 87.75 95 ARG A C 1
ATOM 776 O O . ARG A 1 95 ? 9.158 -3.947 -20.324 1.00 87.75 95 ARG A O 1
ATOM 783 N N . VAL A 1 96 ? 9.110 -5.808 -21.584 1.00 92.25 96 VAL A N 1
ATOM 784 C CA . VAL A 1 96 ? 8.544 -6.688 -20.547 1.00 92.25 96 VAL A CA 1
ATOM 785 C C . VAL A 1 96 ? 9.486 -6.830 -19.347 1.00 92.25 96 VAL A C 1
ATOM 787 O O . VAL A 1 96 ? 9.034 -6.784 -18.205 1.00 92.25 96 VAL A O 1
ATOM 790 N N . MET A 1 97 ? 10.798 -6.964 -19.562 1.00 92.69 97 MET A N 1
ATOM 791 C CA . MET A 1 97 ? 11.775 -7.067 -18.468 1.00 92.69 97 MET A CA 1
ATOM 792 C C . MET A 1 97 ? 11.875 -5.775 -17.650 1.00 92.69 97 MET A C 1
ATOM 794 O O . MET A 1 97 ? 11.915 -5.823 -16.419 1.00 92.69 97 MET A O 1
ATOM 798 N N . GLU A 1 98 ? 11.891 -4.617 -18.311 1.00 90.62 98 GLU A N 1
ATOM 799 C CA . GLU A 1 98 ? 11.872 -3.316 -17.641 1.00 90.62 98 GLU A CA 1
ATOM 800 C C . GLU A 1 98 ? 10.565 -3.094 -16.878 1.00 90.62 98 GLU A C 1
ATOM 802 O O . GLU A 1 98 ? 10.605 -2.716 -15.707 1.00 90.62 98 GLU A O 1
ATOM 807 N N . GLN A 1 99 ? 9.422 -3.405 -17.496 1.00 92.31 99 GLN A N 1
ATOM 808 C CA . GLN A 1 99 ? 8.115 -3.343 -16.847 1.00 92.31 99 GLN A CA 1
ATOM 809 C C . GLN A 1 99 ? 8.095 -4.206 -15.583 1.00 92.31 99 GLN A C 1
ATOM 811 O O . GLN A 1 99 ? 7.765 -3.716 -14.504 1.00 92.31 99 GLN A O 1
ATOM 816 N N . ARG A 1 100 ? 8.537 -5.463 -15.684 1.00 95.31 100 ARG A N 1
ATOM 817 C CA . ARG A 1 100 ? 8.584 -6.386 -14.546 1.00 95.31 100 ARG A CA 1
ATOM 818 C C . ARG A 1 100 ? 9.494 -5.879 -13.428 1.00 95.31 100 ARG A C 1
ATOM 820 O O . ARG A 1 100 ? 9.186 -6.057 -12.251 1.00 95.31 100 ARG A O 1
ATOM 827 N N . ARG A 1 101 ? 10.616 -5.242 -13.776 1.00 95.25 101 ARG A N 1
ATOM 828 C CA . ARG A 1 101 ? 11.534 -4.636 -12.802 1.00 95.25 101 ARG A CA 1
ATOM 829 C C . ARG A 1 101 ? 10.875 -3.471 -12.060 1.00 95.25 101 ARG A C 1
ATOM 831 O O . ARG A 1 101 ? 11.012 -3.390 -10.841 1.00 95.25 101 ARG A O 1
ATOM 838 N N . LEU A 1 102 ? 10.162 -2.603 -12.776 1.00 95.31 102 LEU A N 1
ATOM 839 C CA . LEU A 1 102 ? 9.444 -1.466 -12.194 1.00 95.31 102 LEU A CA 1
ATOM 840 C C . LEU A 1 102 ? 8.274 -1.919 -11.316 1.00 95.31 102 LEU A C 1
ATOM 842 O O . LEU A 1 102 ? 8.098 -1.398 -10.218 1.00 95.31 102 LEU A O 1
ATOM 846 N N . GLU A 1 103 ? 7.509 -2.919 -11.754 1.00 94.06 103 GLU A N 1
ATOM 847 C CA . GLU A 1 103 ? 6.410 -3.495 -10.972 1.00 94.06 103 GLU A CA 1
ATOM 848 C C . GLU A 1 103 ? 6.913 -4.095 -9.659 1.00 94.06 103 GLU A C 1
ATOM 850 O O . GLU A 1 103 ? 6.390 -3.753 -8.601 1.00 94.06 103 GLU A O 1
ATOM 855 N N . GLN A 1 104 ? 7.991 -4.884 -9.695 1.00 92.12 104 GLN A N 1
ATOM 856 C CA . GLN A 1 104 ? 8.595 -5.434 -8.477 1.00 92.12 104 GLN A CA 1
ATOM 857 C C . GLN A 1 104 ? 9.101 -4.347 -7.524 1.00 92.12 104 GLN A C 1
ATOM 859 O O . GLN A 1 104 ? 8.977 -4.490 -6.308 1.00 92.12 104 GLN A O 1
ATOM 864 N N . GLN A 1 105 ? 9.694 -3.266 -8.040 1.00 92.38 105 GLN A N 1
ATOM 865 C CA . GLN A 1 105 ? 10.110 -2.138 -7.201 1.00 92.38 105 GLN A CA 1
ATOM 866 C C . GLN A 1 105 ? 8.902 -1.448 -6.568 1.00 92.38 105 GLN A C 1
ATOM 868 O O . GLN A 1 105 ? 8.883 -1.247 -5.356 1.00 92.38 105 GLN A O 1
ATOM 873 N N . ARG A 1 106 ? 7.857 -1.184 -7.357 1.00 93.31 106 ARG A N 1
ATOM 874 C CA . ARG A 1 106 ? 6.611 -0.581 -6.883 1.00 93.31 106 ARG A CA 1
ATOM 875 C C . ARG A 1 106 ? 5.933 -1.438 -5.813 1.00 93.31 106 ARG A C 1
ATOM 877 O O . ARG A 1 106 ? 5.477 -0.897 -4.814 1.00 93.31 106 ARG A O 1
ATOM 884 N N . GLU A 1 107 ? 5.881 -2.755 -5.991 1.00 91.31 107 GLU A N 1
ATOM 885 C CA . GLU A 1 107 ? 5.333 -3.689 -4.998 1.00 91.31 107 GLU A CA 1
ATOM 886 C C . GLU A 1 107 ? 6.152 -3.693 -3.706 1.00 91.31 107 GLU A C 1
ATOM 888 O O . GLU A 1 107 ? 5.581 -3.627 -2.620 1.00 91.31 107 GLU A O 1
ATOM 893 N N . ARG A 1 108 ? 7.489 -3.708 -3.800 1.00 87.19 108 ARG A N 1
ATOM 894 C CA . ARG A 1 108 ? 8.374 -3.628 -2.624 1.00 87.19 108 ARG A CA 1
ATOM 895 C C . ARG A 1 108 ? 8.197 -2.322 -1.866 1.00 87.19 108 ARG A C 1
ATOM 897 O O . ARG A 1 108 ? 8.206 -2.339 -0.638 1.00 87.19 108 ARG A O 1
ATOM 904 N N . GLU A 1 109 ? 8.046 -1.213 -2.580 1.00 87.25 109 GLU A N 1
ATOM 905 C CA . GLU A 1 109 ? 7.754 0.085 -1.979 1.00 87.25 109 GLU A CA 1
ATOM 906 C C . GLU A 1 109 ? 6.372 0.089 -1.330 1.00 87.25 109 GLU A C 1
ATOM 908 O O . GLU A 1 109 ? 6.251 0.501 -0.186 1.00 87.25 109 GLU A O 1
ATOM 913 N N . GLN A 1 110 ? 5.336 -0.410 -2.010 1.00 86.12 110 GLN A N 1
ATOM 914 C CA . GLN A 1 110 ? 3.977 -0.486 -1.466 1.00 86.12 110 GLN A CA 1
ATOM 915 C C . GLN A 1 110 ? 3.883 -1.387 -0.233 1.00 86.12 110 GLN A C 1
ATOM 917 O O . GLN A 1 110 ? 3.207 -1.025 0.723 1.00 86.12 110 GLN A O 1
ATOM 922 N N . ALA A 1 111 ? 4.593 -2.515 -0.212 1.00 84.12 111 ALA A N 1
ATOM 923 C CA . ALA A 1 111 ? 4.650 -3.400 0.948 1.00 84.12 111 ALA A CA 1
ATOM 924 C C . ALA A 1 111 ? 5.374 -2.762 2.145 1.00 84.12 111 ALA A C 1
ATOM 926 O O . ALA A 1 111 ? 5.079 -3.088 3.293 1.00 84.12 111 ALA A O 1
ATOM 927 N N . GLN A 1 112 ? 6.323 -1.860 1.883 1.00 80.00 112 GLN A N 1
ATOM 928 C CA . GLN A 1 112 ? 7.026 -1.092 2.912 1.00 80.00 112 GLN A CA 1
ATOM 929 C C . GLN A 1 112 ? 6.316 0.217 3.271 1.00 80.00 112 GLN A C 1
ATOM 931 O O . GLN A 1 112 ? 6.696 0.859 4.252 1.00 80.00 112 GLN A O 1
ATOM 936 N N . ARG A 1 113 ? 5.301 0.635 2.503 1.00 85.44 113 ARG A N 1
ATOM 937 C CA . ARG A 1 113 ? 4.574 1.869 2.792 1.00 85.44 113 ARG A CA 1
ATOM 938 C C . ARG A 1 113 ? 3.815 1.705 4.108 1.00 85.44 113 ARG A C 1
ATOM 940 O O . ARG A 1 113 ? 3.057 0.745 4.263 1.00 85.44 113 ARG A O 1
ATOM 947 N N . PRO A 1 114 ? 3.994 2.638 5.057 1.00 84.88 114 PRO A N 1
ATOM 948 C CA . PRO A 1 114 ? 3.161 2.664 6.245 1.00 84.88 114 PRO A CA 1
ATOM 949 C C . PRO A 1 114 ? 1.698 2.895 5.845 1.00 84.88 114 PRO A C 1
ATOM 951 O O . PRO A 1 114 ? 1.411 3.483 4.800 1.00 84.88 114 PRO A O 1
ATOM 954 N N . LEU A 1 115 ? 0.777 2.432 6.695 1.00 87.44 115 LEU A N 1
ATOM 955 C CA . LEU A 1 115 ? -0.658 2.690 6.549 1.00 87.44 115 LEU A CA 1
ATOM 956 C C . LEU A 1 115 ? -0.902 4.190 6.360 1.00 87.44 115 LEU A C 1
ATOM 958 O O . LEU A 1 115 ? -0.345 4.995 7.115 1.00 87.44 115 LEU A O 1
ATOM 962 N N . SER A 1 116 ? -1.752 4.543 5.392 1.00 89.88 116 SER A N 1
ATOM 963 C CA . SER A 1 116 ? -2.121 5.935 5.139 1.00 89.88 116 SER A CA 1
ATOM 964 C C . SER A 1 116 ? -2.732 6.567 6.391 1.00 89.88 116 SER A C 1
ATOM 966 O O . SER A 1 116 ? -3.353 5.877 7.201 1.00 89.88 116 SER A O 1
ATOM 968 N N . ASP A 1 117 ? -2.619 7.886 6.541 1.00 93.81 117 ASP A N 1
ATOM 969 C CA . ASP A 1 117 ? -3.255 8.619 7.641 1.00 93.81 117 ASP A CA 1
ATOM 970 C C . ASP A 1 117 ? -4.762 8.327 7.718 1.00 93.81 117 ASP A C 1
ATOM 972 O O . ASP A 1 117 ? -5.313 8.150 8.808 1.00 93.81 117 ASP A O 1
ATOM 976 N N . LEU A 1 118 ? -5.419 8.185 6.560 1.00 95.56 118 LEU A N 1
ATOM 977 C CA . LEU A 1 118 ? -6.822 7.781 6.474 1.00 95.56 118 LEU A CA 1
ATOM 978 C C . LEU A 1 118 ? -7.042 6.357 7.009 1.00 95.56 118 LEU A C 1
ATOM 980 O O . LEU A 1 118 ? -7.940 6.140 7.824 1.00 95.56 118 LEU A O 1
ATOM 984 N N . ASP A 1 119 ? -6.202 5.398 6.612 1.00 94.00 119 ASP A N 1
ATOM 985 C CA . ASP A 1 119 ? -6.279 4.008 7.085 1.00 94.00 119 ASP A CA 1
ATOM 986 C C . ASP A 1 119 ? -6.080 3.928 8.603 1.00 94.00 119 ASP A C 1
ATOM 988 O O . ASP A 1 119 ? -6.779 3.193 9.307 1.00 94.00 119 ASP A O 1
ATOM 992 N N . GLN A 1 120 ? -5.159 4.732 9.138 1.00 96.12 120 GLN A N 1
ATOM 993 C CA . GLN A 1 120 ? -4.936 4.838 10.575 1.00 96.12 120 GLN A CA 1
ATOM 994 C C . GLN A 1 120 ? -6.166 5.400 11.293 1.00 96.12 120 GLN A C 1
ATOM 996 O O . GLN A 1 120 ? -6.559 4.877 12.339 1.00 96.12 120 GLN A O 1
ATOM 1001 N N . GLN A 1 121 ? -6.800 6.442 10.749 1.00 97.62 121 GLN A N 1
ATOM 1002 C CA . GLN A 1 121 ? -8.024 7.004 11.322 1.00 97.62 121 GLN A CA 1
ATOM 1003 C C . GLN A 1 121 ? -9.187 6.004 11.294 1.00 97.62 121 GLN A C 1
ATOM 1005 O O . GLN A 1 121 ? -9.876 5.848 12.307 1.00 97.62 121 GLN A O 1
ATOM 1010 N N . LEU A 1 122 ? -9.374 5.280 10.186 1.00 97.44 122 LEU A N 1
ATOM 1011 C CA . LEU A 1 122 ? -10.379 4.221 10.073 1.00 97.44 122 LEU A CA 1
ATOM 1012 C C . LEU A 1 122 ? -10.138 3.105 11.094 1.00 97.44 122 LEU A C 1
ATOM 1014 O O . LEU A 1 122 ? -11.070 2.690 11.786 1.00 97.44 122 LEU A O 1
ATOM 1018 N N . SER A 1 123 ? -8.885 2.672 11.255 1.00 96.31 123 SER A N 1
ATOM 1019 C CA . SER A 1 123 ? -8.496 1.672 12.255 1.00 96.31 123 SER A CA 1
ATOM 1020 C C . SER A 1 123 ? -8.830 2.129 13.680 1.00 96.31 123 SER A C 1
ATOM 1022 O O . SER A 1 123 ? -9.499 1.411 14.428 1.00 96.31 123 SER A O 1
ATOM 1024 N N . ARG A 1 124 ? -8.479 3.374 14.038 1.00 97.75 124 ARG A N 1
ATOM 1025 C CA . ARG A 1 124 ? -8.819 3.965 15.345 1.00 97.75 124 ARG A CA 1
ATOM 1026 C C . ARG A 1 124 ? -10.331 4.032 15.561 1.00 97.75 124 ARG A C 1
ATOM 1028 O O . ARG A 1 124 ? -10.804 3.734 16.657 1.00 97.75 124 ARG A O 1
ATOM 1035 N N . ARG A 1 125 ? -11.105 4.408 14.536 1.00 98.12 125 ARG A N 1
ATOM 1036 C CA . ARG A 1 125 ? -12.571 4.464 14.630 1.00 98.12 125 ARG A CA 1
ATOM 1037 C C . ARG A 1 125 ? -13.170 3.075 14.837 1.00 98.12 125 ARG A C 1
ATOM 1039 O O . ARG A 1 125 ? -14.012 2.922 15.717 1.00 98.12 125 ARG A O 1
ATOM 1046 N N . ARG A 1 126 ? -12.691 2.063 14.108 1.00 97.31 126 ARG A N 1
ATOM 1047 C CA . ARG A 1 126 ? -13.103 0.666 14.299 1.00 97.31 126 ARG A CA 1
ATOM 1048 C C . ARG A 1 126 ? -12.786 0.173 15.709 1.00 97.31 126 ARG A C 1
ATOM 1050 O O . ARG A 1 126 ? -13.646 -0.422 16.342 1.00 97.31 126 ARG A O 1
ATOM 1057 N N . GLN A 1 127 ? -11.589 0.458 16.221 1.00 97.94 127 GLN A N 1
ATOM 1058 C CA . GLN A 1 127 ? -11.200 0.064 17.576 1.00 97.94 127 GLN A CA 1
ATOM 1059 C C . GLN A 1 127 ? -12.110 0.689 18.644 1.00 97.94 127 GLN A C 1
ATOM 1061 O O . GLN A 1 127 ? -12.492 0.004 19.588 1.00 97.94 127 GLN A O 1
ATOM 1066 N N . ARG A 1 128 ? -12.495 1.963 18.482 1.00 98.25 128 ARG A N 1
ATOM 1067 C CA . ARG A 1 128 ? -13.456 2.619 19.385 1.00 98.25 128 ARG A CA 1
ATOM 1068 C C . ARG A 1 128 ? -14.826 1.951 19.343 1.00 98.25 128 ARG A C 1
ATOM 1070 O O . ARG A 1 128 ? -15.385 1.689 20.397 1.00 98.25 128 ARG A O 1
ATOM 1077 N N . LEU A 1 129 ? -15.344 1.657 18.150 1.00 98.19 129 LEU A N 1
ATOM 1078 C CA . LEU A 1 129 ? -16.635 0.976 18.001 1.00 98.19 129 LEU A CA 1
ATOM 1079 C C . LEU A 1 129 ? -16.630 -0.397 18.682 1.00 98.19 129 LEU A C 1
ATOM 1081 O O . LEU A 1 129 ? -17.515 -0.670 19.481 1.00 98.19 129 LEU A O 1
ATOM 1085 N N . LEU A 1 130 ? -15.584 -1.201 18.464 1.00 98.19 130 LEU A N 1
ATOM 1086 C CA . LEU A 1 130 ? -15.438 -2.506 19.120 1.00 98.19 130 LEU A CA 1
ATOM 1087 C C . LEU A 1 130 ? -15.363 -2.392 20.651 1.00 98.19 130 LEU A C 1
ATOM 1089 O O . LEU A 1 130 ? -15.880 -3.252 21.359 1.00 98.19 130 LEU A O 1
ATOM 1093 N N . ALA A 1 131 ? -14.723 -1.341 21.175 1.00 97.94 131 ALA A N 1
ATOM 1094 C CA . ALA A 1 131 ? -14.679 -1.095 22.615 1.00 97.94 131 ALA A CA 1
ATOM 1095 C C . ALA A 1 131 ? -16.071 -0.768 23.180 1.00 97.94 131 ALA A C 1
ATOM 1097 O O . ALA A 1 131 ? -16.443 -1.326 24.209 1.00 97.94 131 ALA A O 1
ATOM 1098 N N . TYR A 1 132 ? -16.849 0.070 22.485 1.00 97.88 132 TYR A N 1
ATOM 1099 C CA . TYR A 1 132 ? -18.227 0.380 22.874 1.00 97.88 132 TYR A CA 1
ATOM 1100 C C . TYR A 1 132 ? -19.142 -0.844 22.809 1.00 97.88 132 TYR A C 1
ATOM 1102 O O . TYR A 1 132 ? -19.909 -1.076 23.735 1.00 97.88 132 TYR A O 1
ATOM 1110 N N . GLU A 1 133 ? -19.041 -1.654 21.753 1.00 97.06 133 GLU A N 1
ATOM 1111 C CA . GLU A 1 133 ? -19.812 -2.899 21.626 1.00 97.06 133 GLU A CA 1
ATOM 1112 C C . GLU A 1 133 ? -19.526 -3.855 22.791 1.00 97.06 133 GLU A C 1
ATOM 1114 O O . GLU A 1 133 ? -20.450 -4.426 23.371 1.00 97.06 133 GLU A O 1
ATOM 1119 N N . LEU A 1 134 ? -18.254 -3.992 23.175 1.00 97.81 134 LEU A N 1
ATOM 1120 C CA . LEU A 1 134 ? -17.856 -4.826 24.306 1.00 97.81 134 LEU A CA 1
ATOM 1121 C C . LEU A 1 134 ? -18.354 -4.265 25.647 1.00 97.81 134 LEU A C 1
ATOM 1123 O O . LEU A 1 134 ? -18.750 -5.029 26.525 1.00 97.81 134 LEU A O 1
ATOM 1127 N N . GLU A 1 135 ? -18.320 -2.945 25.829 1.00 96.62 135 GLU A N 1
ATOM 1128 C CA . GLU A 1 135 ? -18.824 -2.295 27.041 1.00 96.62 135 GLU A CA 1
ATOM 1129 C C . GLU A 1 135 ? -20.344 -2.446 27.176 1.00 96.62 135 GLU A C 1
ATOM 1131 O O . GLU A 1 135 ? -20.833 -2.772 28.258 1.00 96.62 135 GLU A O 1
ATOM 1136 N N . GLU A 1 136 ? -21.093 -2.300 26.083 1.00 96.12 136 GLU A N 1
ATOM 1137 C CA . GLU A 1 136 ? -22.538 -2.540 26.069 1.00 96.12 136 GLU A CA 1
ATOM 1138 C C . GLU A 1 136 ? -22.875 -4.002 26.379 1.00 96.12 136 GLU A C 1
ATOM 1140 O O . GLU A 1 136 ? -23.763 -4.269 27.193 1.00 96.12 136 GLU A O 1
ATOM 1145 N N . GLN A 1 137 ? -22.124 -4.955 25.815 1.00 95.25 137 GLN A N 1
ATOM 1146 C CA . GLN A 1 137 ? -22.271 -6.371 26.161 1.00 95.25 137 GLN A CA 1
ATOM 1147 C C . GLN A 1 137 ? -22.044 -6.613 27.654 1.00 95.25 137 GLN A C 1
ATOM 1149 O O . GLN A 1 137 ? -22.881 -7.249 28.293 1.00 95.25 137 GLN A O 1
ATOM 1154 N N . LYS A 1 138 ? -20.975 -6.051 28.232 1.00 96.00 138 LYS A N 1
ATOM 1155 C CA . LYS A 1 138 ? -20.711 -6.147 29.675 1.00 96.00 138 LYS A CA 1
ATOM 1156 C C . LYS A 1 138 ? -21.831 -5.536 30.502 1.00 96.00 138 LYS A C 1
ATOM 1158 O O . LYS A 1 138 ? -22.323 -6.180 31.415 1.00 96.00 138 LYS A O 1
ATOM 1163 N N . ARG A 1 139 ? -22.313 -4.340 30.150 1.00 93.31 139 ARG A N 1
ATOM 1164 C CA . ARG A 1 139 ? -23.454 -3.715 30.839 1.00 93.31 139 ARG A CA 1
ATOM 1165 C C . ARG A 1 139 ? -24.705 -4.583 30.788 1.00 93.31 139 ARG A C 1
ATOM 1167 O O . ARG A 1 139 ? -25.487 -4.602 31.740 1.00 93.31 139 ARG A O 1
ATOM 1174 N N . GLN A 1 140 ? -24.946 -5.250 29.665 1.00 91.94 140 GLN A N 1
ATOM 1175 C CA . GLN A 1 140 ? -26.088 -6.139 29.507 1.00 91.94 140 GLN A CA 1
ATOM 1176 C C . GLN A 1 140 ? -25.920 -7.441 30.297 1.00 91.94 140 GLN A C 1
ATOM 1178 O O . GLN A 1 140 ? -26.902 -7.935 30.853 1.00 91.94 140 GLN A O 1
ATOM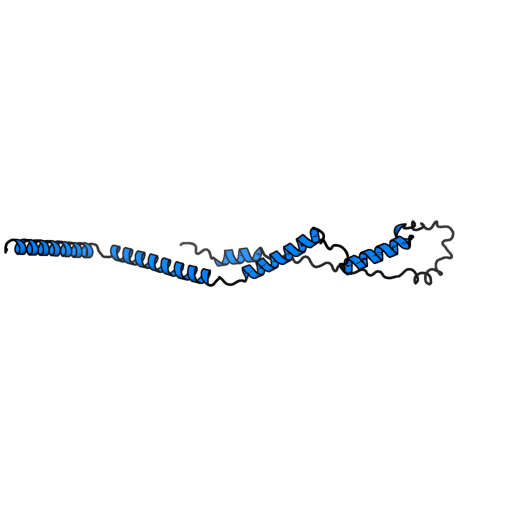 1183 N N . GLU A 1 141 ? -24.702 -7.966 30.378 1.00 92.44 141 GLU A N 1
ATOM 1184 C CA . GLU A 1 141 ? -24.347 -9.106 31.220 1.00 92.44 141 GLU A CA 1
ATOM 1185 C C . GLU A 1 141 ? -24.488 -8.754 32.706 1.00 92.44 141 GLU A C 1
ATOM 1187 O O . GLU A 1 141 ? -25.191 -9.449 33.430 1.00 92.44 141 GLU A O 1
ATOM 1192 N N . ASP A 1 142 ? -23.949 -7.616 33.146 1.00 90.88 142 ASP A N 1
ATOM 1193 C CA . ASP A 1 142 ? -24.058 -7.117 34.520 1.00 90.88 142 ASP A CA 1
ATOM 1194 C C . ASP A 1 142 ? -25.523 -6.959 34.944 1.00 90.88 142 ASP A C 1
ATOM 1196 O O . ASP A 1 142 ? -25.899 -7.361 36.042 1.00 90.88 142 ASP A O 1
ATOM 1200 N N . ARG A 1 143 ? -26.383 -6.440 34.052 1.00 84.62 143 ARG A N 1
ATOM 1201 C CA . ARG A 1 143 ? -27.839 -6.356 34.275 1.00 84.62 143 ARG A CA 1
ATOM 1202 C C . ARG A 1 143 ? -28.499 -7.725 34.444 1.00 84.62 143 ARG A C 1
ATOM 1204 O O . ARG A 1 143 ? -29.464 -7.829 35.201 1.00 84.62 143 ARG A O 1
ATOM 1211 N N . GLN A 1 144 ? -28.027 -8.746 33.730 1.00 85.31 144 GLN A N 1
ATOM 1212 C CA . GLN A 1 144 ? -28.536 -10.118 33.839 1.00 85.31 144 GLN A CA 1
ATOM 1213 C C . GLN A 1 144 ? -27.979 -10.848 35.066 1.00 85.31 144 GLN A C 1
ATOM 1215 O O . GLN A 1 144 ? -28.706 -11.623 35.681 1.00 85.31 144 GLN A O 1
ATOM 1220 N N . ASN A 1 145 ? -26.739 -10.549 35.456 1.00 89.50 145 ASN A N 1
ATOM 1221 C CA . ASN A 1 145 ? -26.059 -11.107 36.622 1.00 89.50 145 ASN A CA 1
ATOM 1222 C C . ASN A 1 145 ? -26.607 -10.571 37.955 1.00 89.50 145 ASN A C 1
ATOM 1224 O O . ASN A 1 145 ? -26.307 -11.136 39.008 1.00 89.50 145 ASN A O 1
ATOM 1228 N N . VAL A 1 146 ? -27.418 -9.503 37.944 1.00 91.50 146 VAL A N 1
ATOM 1229 C CA . VAL A 1 146 ? -28.121 -9.044 39.150 1.00 91.50 146 VAL A CA 1
ATOM 1230 C C . VAL A 1 146 ? -29.048 -10.159 39.659 1.00 91.50 146 VAL A C 1
ATO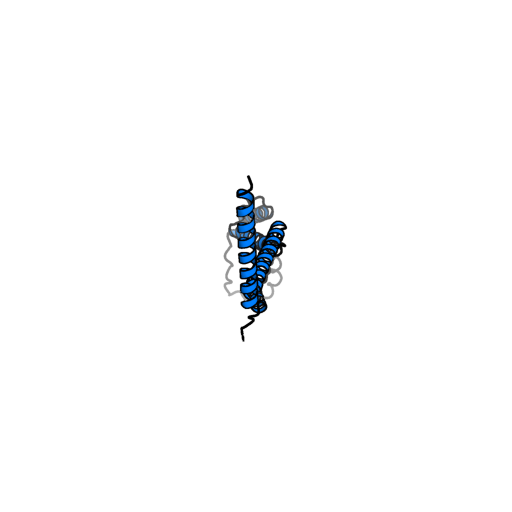M 1232 O O . VAL A 1 146 ? -29.919 -10.610 38.907 1.00 91.50 146 VAL A O 1
ATOM 1235 N N . PRO A 1 147 ? -28.941 -10.559 40.942 1.00 90.31 147 PRO A N 1
ATOM 1236 C CA . PRO A 1 147 ? -29.811 -11.576 41.516 1.00 90.31 147 PRO A CA 1
ATOM 1237 C C . PRO A 1 147 ? -31.296 -11.251 41.336 1.00 90.31 147 PRO A C 1
ATOM 1239 O O . PRO A 1 147 ? -31.730 -10.104 41.489 1.00 90.31 147 PRO A O 1
ATOM 1242 N N . GLU A 1 148 ? -32.098 -12.277 41.058 1.00 87.62 148 GLU A N 1
ATOM 1243 C CA . GLU A 1 148 ? -33.517 -12.132 40.722 1.00 87.62 148 GLU A CA 1
ATOM 1244 C C . GLU A 1 148 ? -34.307 -11.357 41.787 1.00 87.62 148 GLU A C 1
ATOM 1246 O O . GLU A 1 148 ? -35.070 -10.452 41.453 1.00 87.62 148 GLU A O 1
ATOM 1251 N N . PHE A 1 149 ? -34.072 -11.632 43.073 1.00 91.25 149 PHE A N 1
ATOM 1252 C CA . PHE A 1 149 ? -34.785 -10.964 44.166 1.00 91.25 149 PHE A CA 1
ATOM 1253 C C . PHE A 1 149 ? -34.548 -9.445 44.200 1.00 91.25 149 PHE A C 1
ATOM 1255 O O . PHE A 1 149 ? -35.442 -8.691 44.587 1.00 91.25 149 PHE A O 1
ATOM 1262 N N . VAL A 1 150 ? -33.372 -8.972 43.763 1.00 91.44 150 VAL A N 1
ATOM 1263 C CA . VAL A 1 150 ? -33.079 -7.535 43.637 1.00 91.44 150 VAL A CA 1
ATOM 1264 C C . VAL A 1 150 ? -33.879 -6.946 42.477 1.00 91.44 150 VAL A C 1
ATOM 1266 O O . VAL A 1 150 ? -34.545 -5.925 42.646 1.00 91.44 150 VAL A O 1
ATOM 1269 N N . ARG A 1 151 ? -33.899 -7.632 41.325 1.00 90.12 151 ARG A N 1
ATOM 1270 C CA . ARG A 1 151 ? -34.685 -7.220 40.150 1.00 90.12 151 ARG A CA 1
ATOM 1271 C C . ARG A 1 151 ? -36.182 -7.141 40.461 1.00 90.12 151 ARG A C 1
ATOM 1273 O O . ARG A 1 151 ? -36.826 -6.150 40.123 1.00 90.12 151 ARG A O 1
ATOM 1280 N N . VAL A 1 152 ? -36.734 -8.160 41.123 1.00 91.81 152 VAL A N 1
ATOM 1281 C CA . VAL A 1 152 ? -38.149 -8.212 41.524 1.00 91.81 152 VAL A CA 1
ATOM 1282 C C . VAL A 1 152 ? -38.478 -7.079 42.499 1.00 91.81 152 VAL A C 1
ATOM 1284 O O . VAL A 1 152 ? -39.469 -6.378 42.303 1.00 91.81 152 VAL A O 1
ATOM 1287 N N . LYS A 1 153 ? -37.620 -6.822 43.495 1.00 92.25 153 LYS A N 1
ATOM 1288 C CA . LYS A 1 153 ? -37.799 -5.719 44.454 1.00 92.25 153 LYS A CA 1
ATOM 1289 C C . LYS A 1 153 ? -37.829 -4.346 43.777 1.00 92.25 153 LYS A C 1
ATOM 1291 O O . LYS A 1 153 ? -38.678 -3.520 44.115 1.00 92.25 153 LYS A O 1
ATOM 1296 N N . ASP A 1 154 ? -36.931 -4.091 42.829 1.00 88.31 154 ASP A N 1
ATOM 1297 C CA . ASP A 1 154 ? -36.905 -2.821 42.098 1.00 88.31 154 ASP A CA 1
ATOM 1298 C C . ASP A 1 154 ? -38.115 -2.658 41.168 1.00 88.31 154 ASP A C 1
ATOM 1300 O O . ASP A 1 154 ? -38.643 -1.553 41.046 1.00 88.31 154 ASP A O 1
ATOM 1304 N N . ASN A 1 155 ? -38.600 -3.741 40.554 1.00 89.69 155 ASN A N 1
ATOM 1305 C CA . ASN A 1 155 ? -39.834 -3.718 39.763 1.00 89.69 155 ASN A CA 1
ATOM 1306 C C . ASN A 1 155 ? -41.054 -3.375 40.624 1.00 89.69 155 ASN A C 1
ATOM 1308 O O . ASN A 1 155 ? -41.821 -2.486 40.259 1.00 89.69 155 ASN A O 1
ATOM 1312 N N . LEU A 1 156 ? -41.194 -4.006 41.794 1.00 90.38 156 LEU A N 1
ATOM 1313 C CA . LEU A 1 156 ? -42.271 -3.690 42.736 1.00 90.38 156 LEU A CA 1
ATOM 1314 C C . LEU A 1 156 ? -42.215 -2.221 43.180 1.00 90.38 156 LEU A C 1
ATOM 1316 O O . LEU A 1 156 ? -43.242 -1.553 43.205 1.00 90.38 156 LEU A O 1
ATOM 1320 N N . ARG A 1 157 ? -41.019 -1.674 43.445 1.00 88.00 157 ARG A N 1
ATOM 1321 C CA . ARG A 1 157 ? -40.856 -0.243 43.761 1.00 88.00 157 ARG A CA 1
ATOM 1322 C C . ARG A 1 157 ? -41.353 0.668 42.638 1.00 88.00 157 ARG A C 1
ATOM 1324 O O . ARG A 1 157 ? -42.051 1.633 42.928 1.00 88.00 157 ARG A O 1
ATOM 1331 N N . ARG A 1 158 ? -41.012 0.380 41.377 1.00 85.00 158 ARG A N 1
ATOM 1332 C CA . ARG A 1 158 ? -41.448 1.191 40.222 1.00 85.00 158 ARG A CA 1
ATOM 1333 C C . ARG A 1 158 ? -42.966 1.174 40.057 1.00 85.00 158 ARG A C 1
ATOM 1335 O O . ARG A 1 158 ? -43.556 2.234 39.876 1.00 85.00 158 ARG A O 1
ATOM 1342 N N . VAL A 1 159 ? -43.586 -0.001 40.180 1.00 82.12 159 VAL A N 1
ATOM 1343 C CA . VAL A 1 159 ? -45.047 -0.146 40.094 1.00 82.12 159 VAL A CA 1
ATOM 1344 C C . VAL A 1 159 ? -45.732 0.627 41.225 1.00 82.12 159 VAL A C 1
ATOM 1346 O O . VAL A 1 159 ? -46.600 1.453 40.951 1.00 82.12 159 VAL A O 1
ATOM 1349 N N . CYS A 1 160 ? -45.268 0.481 42.471 1.00 73.81 160 CYS A N 1
ATOM 1350 C CA . CYS A 1 160 ? -45.825 1.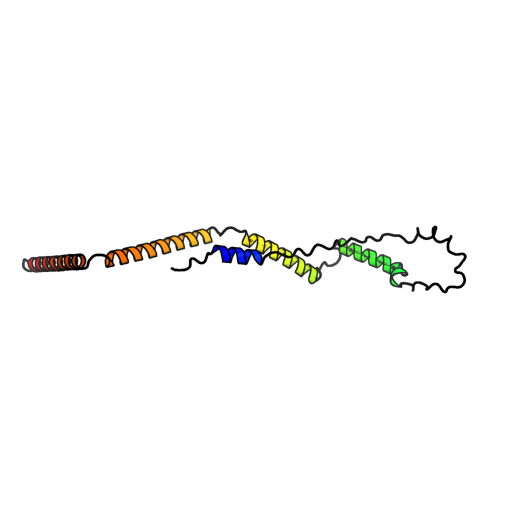219 43.609 1.00 73.81 160 CYS A CA 1
ATOM 1351 C C . CYS A 1 160 ? -45.719 2.747 43.451 1.00 73.81 160 CYS A C 1
ATOM 1353 O O . CYS A 1 160 ? -46.636 3.473 43.830 1.00 73.81 160 CYS A O 1
ATOM 1355 N N . VAL A 1 161 ? -44.611 3.258 42.901 1.00 73.44 161 VAL A N 1
ATOM 1356 C CA . VAL A 1 161 ? -44.454 4.702 42.648 1.00 73.44 161 VAL A CA 1
ATOM 1357 C C . VAL A 1 161 ? -45.412 5.167 41.549 1.00 73.44 161 VAL A C 1
ATOM 1359 O O . VAL A 1 161 ? -46.080 6.180 41.735 1.00 73.44 161 VAL A O 1
ATOM 1362 N N . SER A 1 162 ? -45.568 4.396 40.468 1.00 68.69 162 SER A N 1
ATOM 1363 C CA . SER A 1 162 ? -46.509 4.729 39.388 1.00 68.69 162 SER A CA 1
ATOM 1364 C C . SER A 1 162 ? -47.980 4.701 39.827 1.00 68.69 162 SER A C 1
ATOM 1366 O O . SER A 1 162 ? -48.768 5.544 39.399 1.00 68.69 162 SER A O 1
ATOM 1368 N N . GLU A 1 163 ? -48.363 3.798 40.735 1.00 68.69 163 GLU A N 1
ATOM 1369 C CA . GLU A 1 163 ? -49.707 3.775 41.329 1.00 68.69 163 GLU A CA 1
ATOM 1370 C C . GLU A 1 163 ? -49.957 4.990 42.232 1.00 68.69 163 GLU A C 1
ATOM 1372 O O . GLU A 1 163 ? -51.053 5.555 42.230 1.00 68.69 163 GLU A O 1
ATOM 1377 N N . ASN A 1 164 ? -48.943 5.429 42.981 1.00 63.84 164 ASN A N 1
ATOM 1378 C CA . ASN A 1 164 ? -49.039 6.607 43.843 1.00 63.84 164 ASN A CA 1
ATOM 1379 C C . ASN A 1 164 ? -49.072 7.915 43.043 1.00 63.84 164 ASN A C 1
ATOM 1381 O O . ASN A 1 164 ? -49.852 8.808 43.376 1.00 63.84 164 ASN A O 1
ATOM 1385 N N . GLU A 1 165 ? -48.297 8.021 41.962 1.00 65.81 165 GLU A N 1
ATOM 1386 C CA . GLU A 1 165 ? -48.392 9.138 41.018 1.00 65.81 165 GLU A CA 1
ATOM 1387 C C . GLU A 1 165 ? -49.778 9.173 40.368 1.00 65.81 165 GLU A C 1
ATOM 1389 O O . GLU A 1 165 ? -50.440 10.208 40.422 1.00 65.81 165 GLU A O 1
ATOM 1394 N N . SER A 1 166 ? -50.281 8.040 39.870 1.00 60.84 166 SER A N 1
ATOM 1395 C CA . SER A 1 166 ? -51.623 7.928 39.276 1.00 60.84 166 SER A CA 1
ATOM 1396 C C . SER A 1 166 ? -52.739 8.319 40.255 1.00 60.84 166 SER A C 1
ATOM 1398 O O . SER A 1 166 ? -53.666 9.042 39.887 1.00 60.84 166 SER A O 1
ATOM 1400 N N . ARG A 1 167 ? -52.628 7.918 41.531 1.00 59.97 167 ARG A N 1
ATOM 1401 C CA . ARG A 1 167 ? -53.532 8.365 42.606 1.00 59.97 167 ARG A CA 1
ATOM 1402 C C . ARG A 1 167 ? -53.415 9.869 42.870 1.00 59.97 167 ARG A C 1
ATOM 1404 O O . ARG A 1 167 ? -54.434 10.530 43.040 1.00 59.97 167 ARG A O 1
ATOM 1411 N N . SER A 1 168 ? -52.205 10.429 42.861 1.00 57.62 168 SER A N 1
ATOM 1412 C CA . SER A 1 168 ? -51.984 11.870 43.057 1.00 57.62 168 SER A CA 1
ATOM 1413 C C . SER A 1 168 ? -52.538 12.730 41.909 1.00 57.62 168 SER A C 1
ATOM 1415 O O . SER A 1 168 ? -53.115 13.789 42.1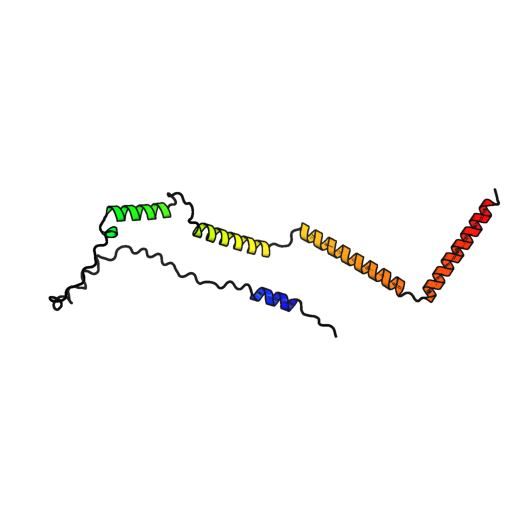59 1.00 57.62 168 SER A O 1
ATOM 1417 N N . PHE A 1 169 ? -52.431 12.260 40.660 1.00 59.56 169 PHE A N 1
ATOM 1418 C CA . PHE A 1 169 ? -52.977 12.940 39.483 1.00 59.56 169 PHE A CA 1
ATOM 1419 C C . PHE A 1 169 ? -54.511 12.861 39.447 1.00 59.56 169 PHE A C 1
ATOM 1421 O O . PHE A 1 169 ? -55.160 13.853 39.121 1.00 59.56 169 PHE A O 1
ATOM 1428 N N . GLY A 1 170 ? -55.100 11.733 39.863 1.00 58.09 170 GLY A N 1
ATOM 1429 C CA . GLY A 1 170 ? -56.553 11.581 40.000 1.00 58.09 170 GLY A CA 1
ATOM 1430 C C . GLY A 1 170 ? -57.172 12.485 41.073 1.00 58.09 170 GLY A C 1
ATOM 1431 O O . GLY A 1 170 ? -58.252 13.032 40.865 1.00 58.09 170 GLY A O 1
ATOM 1432 N N . LEU A 1 171 ? -56.473 12.714 42.190 1.00 58.47 171 LEU A N 1
ATOM 1433 C CA . LEU A 1 171 ? -56.938 13.607 43.261 1.00 58.47 171 LEU A CA 1
ATOM 1434 C C . LEU A 1 171 ? -56.812 15.101 42.902 1.00 58.47 171 LEU A C 1
ATOM 1436 O O . LEU A 1 171 ? -57.591 15.922 43.386 1.00 58.47 171 LEU A O 1
ATOM 1440 N N . ARG A 1 172 ? -55.876 15.465 42.015 1.00 54.03 172 ARG A N 1
ATOM 1441 C CA . ARG A 1 172 ? -55.706 16.845 41.524 1.00 54.03 172 ARG A CA 1
ATOM 1442 C C . ARG A 1 172 ? -56.781 17.268 40.509 1.00 54.03 172 ARG A C 1
ATOM 1444 O O . ARG A 1 172 ? -57.033 18.456 40.373 1.00 54.03 172 ARG A O 1
ATOM 1451 N N . LEU A 1 173 ? -57.432 16.325 39.823 1.00 58.38 173 LEU A N 1
ATOM 1452 C CA . LEU A 1 173 ? -58.507 16.611 38.856 1.00 58.38 173 LEU A CA 1
ATOM 1453 C C . LEU A 1 173 ? -59.905 16.721 39.487 1.00 58.38 173 LEU A C 1
ATOM 1455 O O . LEU A 1 173 ? -60.813 17.228 38.844 1.00 58.38 173 LEU A O 1
ATOM 1459 N N . GLN A 1 174 ? -60.087 16.274 40.733 1.00 53.56 174 GLN A N 1
ATOM 1460 C CA . GLN A 1 174 ? -61.363 16.395 41.460 1.00 53.56 174 GLN A CA 1
ATOM 1461 C C . GLN A 1 174 ? -61.479 17.691 42.282 1.00 53.56 174 GLN A C 1
ATOM 1463 O O . GLN A 1 174 ? -62.470 17.894 42.976 1.00 53.56 174 GLN A O 1
ATOM 1468 N N . SER A 1 175 ? -60.457 18.549 42.240 1.00 51.97 175 SER A N 1
ATOM 1469 C CA . SER A 1 175 ? -60.362 19.795 43.014 1.00 51.97 175 SER A CA 1
ATOM 1470 C C . SER A 1 175 ? -60.444 21.066 42.145 1.00 51.97 175 SER A C 1
ATOM 1472 O O . SER A 1 175 ? -60.025 22.135 42.586 1.00 51.97 175 SER A O 1
ATOM 1474 N N . SER A 1 176 ? -60.987 20.970 40.924 1.00 46.03 176 SER A N 1
ATOM 1475 C CA . SER A 1 176 ? -61.326 22.105 40.043 1.00 46.03 176 SER A CA 1
ATOM 1476 C C . SER A 1 176 ? -62.803 22.106 39.679 1.00 46.03 176 SER A C 1
ATOM 1478 O O . SER A 1 176 ? -63.354 20.996 39.510 1.00 46.03 176 SER A O 1
#

pLDDT: mean 73.26, std 20.0, range [33.56, 98.25]